Protein AF-A0A8T4I110-F1 (afdb_monomer_lite)

Structure (mmCIF, N/CA/C/O backbone):
data_AF-A0A8T4I110-F1
#
_entry.id   AF-A0A8T4I110-F1
#
loop_
_atom_site.group_PDB
_atom_site.id
_atom_site.type_symbol
_atom_site.label_atom_id
_atom_site.label_alt_id
_atom_site.label_comp_id
_atom_site.label_asym_id
_atom_site.label_entity_id
_atom_site.label_seq_id
_atom_site.pdbx_PDB_ins_code
_atom_site.Cartn_x
_atom_site.Cartn_y
_atom_site.Cartn_z
_atom_site.occupancy
_atom_site.B_iso_or_equiv
_atom_site.auth_seq_id
_atom_site.auth_comp_id
_atom_site.auth_asym_id
_atom_site.auth_atom_id
_atom_site.pdbx_PDB_model_num
ATOM 1 N N . MET A 1 1 ? -51.042 30.569 25.842 1.00 40.44 1 MET A N 1
ATOM 2 C CA . MET A 1 1 ? -50.016 29.574 26.214 1.00 40.44 1 MET A CA 1
ATOM 3 C C . MET A 1 1 ? -49.013 29.543 25.071 1.00 40.44 1 MET A C 1
ATOM 5 O O . MET A 1 1 ? -49.367 29.094 23.993 1.00 40.44 1 MET A O 1
ATOM 9 N N . THR A 1 2 ? -47.831 30.126 25.242 1.00 46.50 2 THR A N 1
ATOM 10 C CA . THR A 1 2 ? -46.782 30.160 24.208 1.00 46.50 2 THR A CA 1
ATOM 11 C C . THR A 1 2 ? -45.535 29.529 24.803 1.00 46.50 2 THR A C 1
ATOM 13 O O . THR A 1 2 ? -44.946 30.076 25.731 1.00 46.50 2 THR A O 1
ATOM 16 N N . ALA A 1 3 ? -45.198 28.335 24.319 1.00 53.72 3 ALA A N 1
ATOM 17 C CA . ALA A 1 3 ? -43.997 27.613 24.699 1.00 53.72 3 ALA A CA 1
ATOM 18 C C . ALA A 1 3 ? -42.800 28.231 23.969 1.00 53.72 3 ALA A C 1
ATOM 20 O O . ALA A 1 3 ? -42.693 28.136 22.748 1.00 53.72 3 ALA A O 1
ATOM 21 N N . THR A 1 4 ? -41.908 28.880 24.708 1.00 57.81 4 THR A N 1
ATOM 22 C CA . THR A 1 4 ? -40.607 29.286 24.177 1.00 57.81 4 THR A CA 1
ATOM 23 C C . THR A 1 4 ? -39.751 28.027 24.076 1.00 57.81 4 THR A C 1
ATOM 25 O O . THR A 1 4 ? -39.412 27.429 25.096 1.00 57.81 4 THR A O 1
ATOM 28 N N . ALA A 1 5 ? -39.444 27.582 22.856 1.00 64.00 5 ALA A N 1
ATOM 29 C CA . ALA A 1 5 ? -38.491 26.501 22.641 1.00 64.00 5 ALA A CA 1
ATOM 30 C C . ALA A 1 5 ? -37.147 26.898 23.269 1.00 64.00 5 ALA A C 1
ATOM 32 O O . ALA A 1 5 ? -36.633 27.984 22.994 1.00 64.00 5 ALA A O 1
ATOM 33 N N . ALA A 1 6 ? -36.589 26.040 24.125 1.00 64.19 6 ALA A N 1
ATOM 34 C CA . ALA A 1 6 ? -35.245 26.238 24.645 1.00 64.19 6 ALA A CA 1
ATOM 35 C C . ALA A 1 6 ? -34.273 26.167 23.461 1.00 64.19 6 ALA A C 1
ATOM 37 O O . ALA A 1 6 ? -34.015 25.098 22.912 1.00 64.19 6 ALA A O 1
ATOM 38 N N . SER A 1 7 ? -33.785 27.321 23.017 1.00 66.56 7 SER A N 1
ATOM 39 C CA . SER A 1 7 ? -32.750 27.402 21.997 1.00 66.56 7 SER A CA 1
ATOM 40 C C . SER A 1 7 ? -31.477 26.757 22.550 1.00 66.56 7 SER A C 1
ATOM 42 O O . SER A 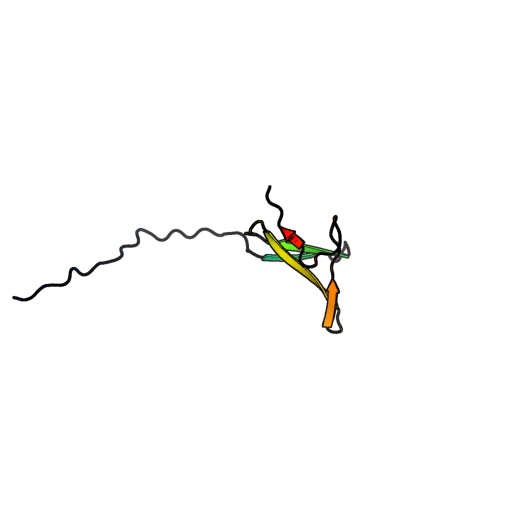1 7 ? -30.826 27.336 23.422 1.00 66.56 7 SER A O 1
ATOM 44 N N . SER A 1 8 ? -31.117 25.564 22.076 1.00 66.69 8 SER A N 1
ATOM 45 C CA . SER A 1 8 ? -29.813 24.975 22.390 1.00 66.69 8 SER A CA 1
ATOM 46 C C . SER A 1 8 ? -28.729 25.719 21.620 1.00 66.69 8 SER A C 1
ATOM 48 O O . SER A 1 8 ? -28.725 25.737 20.392 1.00 66.69 8 SER A O 1
ATOM 50 N N . VAL A 1 9 ? -27.799 26.328 22.353 1.00 71.81 9 VAL A N 1
ATOM 51 C CA . VAL A 1 9 ? -26.604 26.960 21.788 1.00 71.81 9 VAL A CA 1
ATOM 52 C C . VAL A 1 9 ? -25.424 26.024 22.017 1.00 71.81 9 VAL A C 1
ATOM 54 O O . VAL A 1 9 ? -25.029 25.789 23.158 1.00 71.81 9 VAL A O 1
ATOM 57 N N . MET A 1 10 ? -24.847 25.501 20.935 1.00 73.69 10 MET A N 1
ATOM 58 C CA . MET A 1 10 ? -23.586 24.766 20.992 1.00 73.69 10 MET A CA 1
ATOM 59 C C . MET A 1 10 ? -22.450 25.770 21.190 1.00 73.69 10 MET A C 1
ATOM 61 O O . MET A 1 10 ? -22.166 26.581 20.309 1.00 73.69 10 MET A O 1
ATOM 65 N N . ARG A 1 11 ? -21.829 25.757 22.372 1.00 74.94 11 ARG A N 1
ATOM 66 C CA . ARG A 1 11 ? -20.652 26.579 22.667 1.00 74.94 11 ARG A CA 1
ATOM 67 C C . ARG A 1 11 ? -19.405 25.728 22.489 1.00 74.94 11 ARG A C 1
ATOM 69 O O . ARG A 1 11 ? -19.187 24.793 23.251 1.00 74.94 11 ARG A O 1
ATOM 76 N N . PHE A 1 12 ? -18.603 26.065 21.489 1.00 73.31 12 PHE A N 1
ATOM 77 C CA . PHE A 1 12 ? -17.242 25.563 21.378 1.00 73.31 12 PHE A CA 1
ATOM 78 C C . PHE A 1 12 ? -16.344 26.468 22.213 1.00 73.31 12 PHE A C 1
ATOM 80 O O . PHE A 1 12 ? -16.283 27.672 21.958 1.00 73.31 12 PHE A O 1
ATOM 87 N N . ASP A 1 13 ? -15.679 25.906 23.216 1.00 76.75 13 ASP A N 1
ATOM 88 C CA . ASP A 1 13 ? -14.583 26.605 23.880 1.00 76.75 13 ASP A CA 1
ATOM 89 C C . ASP A 1 13 ? -13.302 26.394 23.057 1.00 76.75 13 ASP A C 1
ATOM 91 O O . ASP A 1 13 ? -13.128 25.322 22.479 1.00 76.75 13 ASP A O 1
ATOM 95 N N . ARG A 1 14 ? -12.489 27.452 22.926 1.00 76.56 14 ARG A N 1
ATOM 96 C CA . ARG A 1 14 ? -11.290 27.610 22.062 1.00 76.56 14 ARG A CA 1
ATOM 97 C C . ARG A 1 14 ? -10.934 26.419 21.135 1.00 76.56 14 ARG A C 1
ATOM 99 O O . ARG A 1 14 ? -10.435 25.406 21.627 1.00 76.56 14 ARG A O 1
ATOM 106 N N . PRO A 1 15 ? -11.034 26.553 19.794 1.00 73.44 15 PRO A N 1
ATOM 107 C CA . PRO A 1 15 ? -10.577 25.496 18.898 1.00 73.44 15 PRO A CA 1
ATOM 108 C C . PRO A 1 15 ? -9.059 25.315 19.025 1.00 73.44 15 PRO A C 1
ATOM 110 O O . PRO A 1 15 ? -8.292 26.261 18.834 1.00 73.44 15 PRO A O 1
ATOM 113 N N . ALA A 1 16 ? -8.632 24.094 19.335 1.00 76.44 16 ALA A N 1
ATOM 114 C CA . ALA A 1 16 ? -7.241 23.678 19.245 1.00 76.44 16 ALA A CA 1
ATOM 115 C C . ALA A 1 16 ? -7.070 22.821 17.987 1.00 76.44 16 ALA A C 1
ATOM 117 O O . ALA A 1 16 ? -7.824 21.875 17.765 1.00 76.44 16 ALA A O 1
ATOM 118 N N . LEU A 1 17 ? -6.096 23.182 17.153 1.00 78.00 17 LEU A N 1
ATOM 119 C CA . LEU A 1 17 ? -5.723 22.431 15.961 1.00 78.00 17 LEU A CA 1
ATOM 120 C C . LEU A 1 17 ? -4.307 21.897 16.161 1.00 78.00 17 LEU A C 1
ATOM 122 O O . LEU A 1 17 ? -3.383 22.664 16.425 1.00 78.00 17 LEU A O 1
ATOM 126 N N . TRP A 1 18 ? -4.140 20.590 16.010 1.00 81.56 18 TRP A N 1
ATOM 127 C CA . TRP A 1 18 ? -2.839 19.930 15.991 1.00 81.56 18 TRP A CA 1
ATOM 128 C C . TRP A 1 18 ? -2.638 19.254 14.643 1.00 81.56 18 TRP A C 1
ATOM 130 O O . TRP A 1 18 ? -3.552 18.646 14.085 1.00 81.56 18 TRP A O 1
ATOM 140 N N . GLN A 1 19 ? -1.421 19.372 14.121 1.00 79.88 19 GLN A N 1
ATOM 141 C CA . GLN A 1 19 ? -1.032 18.696 12.896 1.00 79.88 19 GLN A CA 1
ATOM 142 C C . GLN A 1 19 ? -0.952 17.191 13.160 1.00 79.88 19 GLN A C 1
ATOM 144 O O . GLN A 1 19 ? -0.210 16.744 14.032 1.00 79.88 19 GLN A O 1
ATOM 149 N N . THR A 1 20 ? -1.708 16.419 12.384 1.00 85.81 20 THR A N 1
ATOM 150 C CA . THR A 1 20 ? -1.559 14.964 12.317 1.00 85.81 20 THR A CA 1
ATOM 151 C C . THR A 1 20 ? -0.670 14.583 11.138 1.00 85.81 20 THR A C 1
ATOM 153 O O . THR A 1 20 ? -0.502 15.356 10.188 1.00 85.81 20 THR A O 1
ATOM 156 N N . LEU A 1 21 ? -0.085 13.388 11.195 1.00 89.81 21 LEU A N 1
ATOM 157 C CA . LEU A 1 21 ? 0.601 12.828 10.039 1.00 89.81 21 LEU A CA 1
ATOM 158 C C . LEU A 1 21 ? -0.422 12.502 8.941 1.00 89.81 21 LEU A C 1
ATOM 160 O O . LEU A 1 21 ? -1.554 12.126 9.251 1.00 89.81 21 LEU A O 1
ATOM 164 N N . PRO A 1 22 ? -0.036 12.598 7.659 1.00 90.38 22 PRO A N 1
ATOM 165 C CA . PRO A 1 22 ? -0.902 12.182 6.567 1.00 90.38 22 PRO A CA 1
ATOM 166 C C . PRO A 1 22 ? -1.350 10.733 6.747 1.00 90.38 22 PRO A C 1
ATOM 168 O O . PRO A 1 22 ? -0.537 9.860 7.068 1.00 90.38 22 PRO A O 1
ATOM 171 N N . ARG A 1 23 ? -2.633 10.467 6.498 1.00 90.50 23 ARG A N 1
ATOM 172 C CA . ARG A 1 23 ? -3.175 9.105 6.522 1.00 90.50 23 ARG A CA 1
ATOM 173 C C . ARG A 1 23 ? -2.457 8.193 5.523 1.00 90.50 23 ARG A C 1
ATOM 175 O O . ARG A 1 23 ? -2.144 7.058 5.855 1.00 90.50 23 ARG A O 1
ATOM 182 N N . GLU A 1 24 ? -2.123 8.728 4.353 1.00 93.50 24 GLU A N 1
ATOM 183 C CA . GLU A 1 24 ? -1.305 8.074 3.335 1.00 93.50 24 GLU A CA 1
ATOM 184 C C . GLU A 1 24 ? -0.122 8.974 2.960 1.00 93.50 24 GLU A C 1
ATOM 186 O O . GLU A 1 24 ? -0.280 10.189 2.827 1.00 93.50 24 GLU A O 1
ATOM 191 N N . SER A 1 25 ? 1.062 8.391 2.780 1.00 94.38 25 SER A N 1
ATOM 192 C CA . SER A 1 25 ? 2.217 9.085 2.206 1.00 94.38 25 SER A CA 1
ATOM 193 C C . SER A 1 25 ? 3.009 8.168 1.283 1.00 94.38 25 SER A C 1
ATOM 195 O O . SER A 1 25 ? 3.220 6.999 1.606 1.00 94.38 25 SER A O 1
ATOM 197 N N . VAL A 1 26 ? 3.481 8.719 0.165 1.00 92.56 26 VAL A N 1
ATOM 198 C CA . VAL A 1 26 ? 4.278 8.008 -0.838 1.00 92.56 26 VAL A CA 1
ATOM 199 C C . VAL A 1 26 ? 5.546 8.799 -1.116 1.00 92.56 26 VAL A C 1
ATOM 201 O O . VAL A 1 26 ? 5.472 9.989 -1.415 1.00 92.56 26 VAL A O 1
ATOM 204 N N . GLU A 1 27 ? 6.694 8.135 -1.055 1.00 95.50 27 GLU A N 1
ATOM 205 C CA . GLU A 1 27 ? 7.991 8.724 -1.382 1.00 95.50 27 GLU A CA 1
ATOM 206 C C . GLU A 1 27 ? 8.792 7.780 -2.282 1.00 95.50 27 GLU A C 1
ATOM 208 O O . GLU A 1 27 ? 8.865 6.576 -2.038 1.00 95.50 27 GLU A O 1
ATOM 213 N N . ALA A 1 28 ? 9.376 8.316 -3.354 1.00 93.69 28 ALA A N 1
ATOM 214 C CA . ALA A 1 28 ? 10.174 7.546 -4.302 1.00 93.69 28 ALA A CA 1
ATOM 215 C C . ALA A 1 28 ? 11.669 7.785 -4.068 1.00 93.69 28 ALA A C 1
ATOM 217 O O . ALA A 1 28 ? 12.147 8.915 -4.142 1.00 93.69 28 ALA A O 1
ATOM 218 N N . PHE A 1 29 ? 12.418 6.704 -3.876 1.00 95.56 29 PHE A N 1
ATOM 219 C CA . PHE A 1 29 ? 13.864 6.719 -3.679 1.00 95.56 29 PHE A CA 1
ATOM 220 C C . PHE A 1 29 ? 14.545 6.189 -4.940 1.00 95.56 29 PHE A C 1
ATOM 222 O O . PHE A 1 29 ? 14.833 4.996 -5.074 1.00 95.56 29 PHE A O 1
ATOM 229 N N . SER A 1 30 ? 14.785 7.087 -5.898 1.00 93.12 30 SER A N 1
ATOM 230 C CA . SER A 1 30 ? 15.340 6.738 -7.214 1.00 93.12 30 SER A CA 1
ATOM 231 C C . SER A 1 30 ? 16.730 6.102 -7.134 1.00 93.12 30 SER A C 1
ATOM 233 O O . SER A 1 30 ? 17.013 5.170 -7.882 1.00 93.12 30 SER A O 1
ATOM 235 N N . SER A 1 31 ? 17.568 6.535 -6.188 1.00 96.44 31 SER A N 1
ATOM 236 C CA . SER A 1 31 ? 18.905 5.975 -5.945 1.00 96.44 31 SER A CA 1
ATOM 237 C C . SER A 1 31 ? 18.890 4.514 -5.482 1.00 96.44 31 SER A C 1
ATOM 239 O O . SER A 1 31 ? 19.890 3.818 -5.634 1.00 96.44 31 SER A O 1
ATOM 241 N N . GLN A 1 32 ? 17.767 4.047 -4.931 1.00 93.44 32 GLN A N 1
ATOM 242 C CA . GLN A 1 32 ? 17.585 2.696 -4.390 1.00 93.44 32 GLN A CA 1
ATOM 243 C C . GLN A 1 32 ? 16.546 1.883 -5.175 1.00 93.44 32 GLN A C 1
ATOM 245 O O . GLN A 1 32 ? 16.237 0.758 -4.794 1.00 93.44 32 GLN A O 1
ATOM 250 N N . ALA A 1 33 ? 16.002 2.447 -6.260 1.00 88.38 33 ALA A N 1
ATOM 251 C CA . ALA A 1 33 ? 14.931 1.853 -7.058 1.00 88.38 33 ALA A CA 1
ATOM 252 C C . ALA A 1 33 ? 13.742 1.344 -6.210 1.00 88.38 33 ALA A C 1
ATOM 254 O O . ALA A 1 33 ? 13.155 0.306 -6.515 1.00 88.38 33 ALA A O 1
ATOM 255 N N . MET A 1 34 ? 13.382 2.079 -5.151 1.00 89.19 34 MET A N 1
ATOM 256 C CA . MET A 1 34 ? 12.287 1.718 -4.247 1.00 89.19 34 MET A CA 1
ATOM 257 C C . MET A 1 34 ? 11.283 2.858 -4.074 1.00 89.19 34 MET A C 1
ATOM 259 O O . MET A 1 34 ? 11.593 4.030 -4.284 1.00 89.19 34 MET A O 1
ATOM 263 N N . VAL A 1 35 ? 10.072 2.499 -3.659 1.00 90.56 35 VAL A N 1
ATOM 264 C CA . VAL A 1 35 ? 9.029 3.434 -3.234 1.00 90.56 35 VAL A CA 1
ATOM 265 C C . VAL A 1 35 ? 8.633 3.058 -1.816 1.00 90.56 35 VAL A C 1
ATOM 267 O O . VAL A 1 35 ? 8.354 1.891 -1.544 1.00 90.56 35 VAL A O 1
ATOM 270 N N . GLN A 1 36 ? 8.596 4.039 -0.923 1.00 92.88 36 GLN A N 1
ATOM 271 C CA . GLN A 1 36 ? 8.025 3.891 0.403 1.00 92.88 36 GLN A CA 1
ATOM 272 C C . GLN A 1 36 ? 6.567 4.342 0.368 1.00 92.88 36 GLN A C 1
ATOM 274 O O . GLN A 1 36 ? 6.271 5.491 0.048 1.00 92.88 36 GLN A O 1
ATOM 279 N N . LEU A 1 37 ? 5.665 3.428 0.711 1.00 91.00 37 LEU A N 1
ATOM 280 C CA . LEU A 1 37 ? 4.245 3.689 0.918 1.00 91.00 37 LEU A CA 1
ATOM 281 C C . LEU A 1 37 ? 3.954 3.526 2.409 1.00 91.00 37 LEU A C 1
ATOM 283 O O . LEU A 1 37 ? 4.239 2.476 2.980 1.00 91.00 37 LEU A O 1
ATOM 287 N N . ILE A 1 38 ? 3.378 4.551 3.031 1.00 93.25 38 ILE A N 1
ATOM 288 C CA . ILE A 1 38 ? 2.910 4.492 4.416 1.00 93.25 38 ILE A CA 1
ATOM 289 C C . ILE A 1 38 ? 1.404 4.704 4.414 1.00 93.25 38 ILE A C 1
ATOM 291 O O . ILE A 1 38 ? 0.928 5.739 3.955 1.00 93.25 38 ILE A O 1
ATOM 295 N N . GLN A 1 39 ? 0.680 3.736 4.967 1.00 91.56 39 GLN A N 1
ATOM 296 C CA . GLN A 1 39 ? -0.749 3.814 5.254 1.00 91.56 39 GLN A CA 1
ATOM 297 C C . GLN A 1 39 ? -0.949 3.772 6.771 1.00 91.56 39 GLN A C 1
ATOM 299 O O . GLN A 1 39 ? -0.346 2.949 7.459 1.00 91.56 39 GLN A O 1
ATOM 304 N N . ARG A 1 40 ? -1.770 4.682 7.294 1.00 92.56 40 ARG A N 1
ATOM 305 C CA . ARG A 1 40 ? -2.093 4.820 8.721 1.00 92.56 40 ARG A CA 1
ATOM 306 C C . ARG A 1 40 ? -3.580 4.573 8.950 1.00 92.56 40 ARG A C 1
ATOM 308 O O . ARG A 1 40 ? -4.380 4.644 8.019 1.00 92.56 40 ARG A O 1
ATOM 315 N N . GLU A 1 41 ? -3.936 4.320 10.209 1.00 91.00 41 GLU A N 1
ATOM 316 C CA . GLU A 1 41 ? -5.326 4.082 10.634 1.00 91.00 41 GLU A CA 1
ATOM 317 C C . GLU A 1 41 ? -5.955 2.860 9.939 1.00 91.00 41 GLU A C 1
ATOM 319 O O . GLU A 1 41 ? -7.125 2.861 9.553 1.00 91.00 41 GLU A O 1
ATOM 324 N N . LEU A 1 42 ? -5.149 1.811 9.747 1.00 91.94 42 LEU A N 1
ATOM 325 C CA . LEU A 1 42 ? -5.610 0.535 9.214 1.00 91.94 42 LEU A CA 1
AT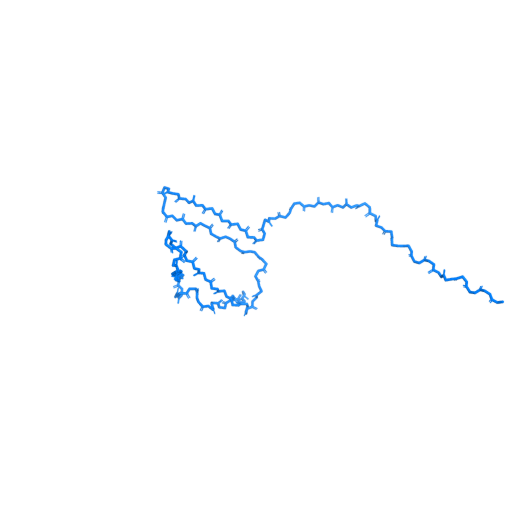OM 326 C C . LEU A 1 42 ? -6.386 -0.226 10.291 1.00 91.94 42 LEU A C 1
ATOM 328 O O . LEU A 1 42 ? -5.967 -0.284 11.445 1.00 91.94 42 LEU A O 1
ATOM 332 N N . THR A 1 43 ? -7.521 -0.810 9.910 1.00 95.31 43 THR A N 1
ATOM 333 C CA . THR A 1 43 ? -8.330 -1.627 10.826 1.00 95.31 43 THR A CA 1
ATOM 334 C C . THR A 1 43 ? -7.936 -3.100 10.687 1.00 95.31 43 THR A C 1
ATOM 336 O O . THR A 1 43 ? -7.854 -3.576 9.552 1.00 95.31 43 THR A O 1
ATOM 339 N N . PRO A 1 44 ? -7.730 -3.853 11.784 1.00 95.81 44 PRO A N 1
ATOM 340 C CA . PRO A 1 44 ? -7.513 -5.295 11.698 1.00 95.81 44 PRO A CA 1
ATOM 341 C C . PRO A 1 44 ? -8.640 -5.994 10.926 1.00 95.81 44 PRO A C 1
ATOM 343 O O . PRO A 1 44 ? -9.816 -5.673 11.098 1.00 95.81 44 PRO A O 1
ATOM 346 N N . GLY A 1 45 ? -8.287 -6.930 10.044 1.00 95.31 45 GLY A N 1
ATOM 347 C CA . GLY A 1 45 ? -9.235 -7.614 9.154 1.00 95.31 45 GLY A CA 1
ATOM 348 C C . GLY A 1 45 ? -9.625 -6.830 7.895 1.00 95.31 45 GLY A C 1
ATOM 349 O O . GLY A 1 45 ? -10.275 -7.386 7.009 1.00 95.31 45 GLY A O 1
ATOM 350 N N . GLN A 1 46 ? -9.226 -5.559 7.767 1.00 95.12 46 GLN A N 1
ATOM 351 C CA . GLN A 1 46 ? -9.357 -4.831 6.507 1.00 95.12 46 GLN A CA 1
ATOM 352 C C . GLN A 1 46 ? -8.512 -5.515 5.428 1.00 95.12 46 GLN A C 1
ATOM 354 O O . GLN A 1 46 ? -7.387 -5.937 5.687 1.00 95.12 46 GLN A O 1
ATOM 359 N N . LEU A 1 47 ? -9.040 -5.602 4.207 1.00 94.62 47 LEU A N 1
ATOM 360 C CA . LEU A 1 47 ? -8.311 -6.165 3.076 1.00 94.62 47 LEU A CA 1
ATOM 361 C C . LEU A 1 47 ? -7.563 -5.064 2.322 1.00 94.62 47 LEU A C 1
ATOM 363 O O . LEU A 1 47 ? -8.125 -4.010 2.015 1.00 94.62 47 LEU A O 1
ATOM 367 N N . MET A 1 48 ? -6.302 -5.329 2.001 1.00 93.19 48 MET A N 1
ATOM 368 C CA . MET A 1 48 ? -5.418 -4.436 1.265 1.00 93.19 48 MET A CA 1
ATOM 369 C C . MET A 1 48 ? -4.919 -5.111 -0.014 1.00 93.19 48 MET A C 1
ATOM 371 O O . MET A 1 48 ? -4.377 -6.214 0.019 1.00 93.19 48 MET A O 1
ATOM 375 N N . THR A 1 49 ? -5.030 -4.407 -1.139 1.00 95.69 49 THR A N 1
ATOM 376 C CA . THR A 1 49 ? -4.401 -4.804 -2.405 1.00 95.69 49 THR A CA 1
ATOM 377 C C . THR A 1 49 ? -3.474 -3.690 -2.869 1.00 95.69 49 THR A C 1
ATOM 379 O O . THR A 1 49 ? -3.890 -2.533 -2.941 1.00 95.69 49 THR A O 1
ATOM 382 N N . VAL A 1 50 ? -2.229 -4.026 -3.213 1.00 93.44 50 VAL A N 1
ATOM 383 C CA . VAL A 1 50 ? -1.231 -3.053 -3.678 1.00 93.44 50 VAL A CA 1
ATOM 384 C C . VAL A 1 50 ? -0.832 -3.371 -5.111 1.00 93.44 50 VAL A C 1
ATOM 386 O O . VAL A 1 50 ? -0.397 -4.478 -5.431 1.00 93.44 50 VAL A O 1
ATOM 389 N N . TRP A 1 51 ? -0.942 -2.361 -5.970 1.00 95.12 51 TRP A N 1
ATOM 390 C CA . TRP A 1 51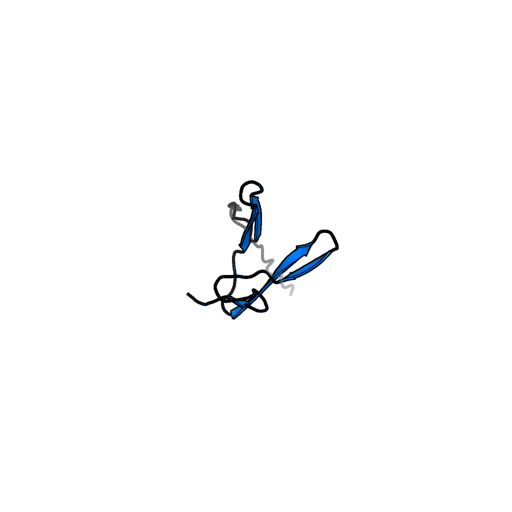 ? -0.604 -2.459 -7.382 1.00 95.12 51 TRP A CA 1
ATOM 391 C C . TRP A 1 51 ? 0.526 -1.494 -7.723 1.00 95.12 51 TRP A C 1
ATOM 393 O O . TRP A 1 51 ? 0.502 -0.326 -7.340 1.00 95.12 51 TRP A O 1
ATOM 403 N N . ARG A 1 52 ? 1.474 -1.959 -8.531 1.00 91.62 52 ARG A N 1
ATOM 404 C CA . ARG A 1 52 ? 2.336 -1.105 -9.340 1.00 91.62 52 ARG A CA 1
ATOM 405 C C . ARG A 1 52 ? 1.611 -0.822 -10.649 1.00 91.62 52 ARG A C 1
ATOM 407 O O . ARG A 1 52 ? 1.254 -1.757 -11.363 1.00 91.62 52 ARG A O 1
ATOM 414 N N . VAL A 1 53 ? 1.434 0.453 -10.973 1.00 93.75 53 VAL A N 1
ATOM 415 C CA . VAL A 1 53 ? 0.928 0.881 -12.282 1.00 93.75 53 VAL A CA 1
ATOM 416 C C . VAL A 1 53 ? 2.124 1.185 -13.181 1.00 93.75 53 VAL A C 1
ATOM 418 O O . VAL A 1 53 ? 2.982 1.992 -12.820 1.00 93.75 53 VAL A O 1
ATOM 421 N N . THR A 1 54 ? 2.233 0.492 -14.310 1.00 90.44 54 THR A N 1
ATOM 422 C CA . THR A 1 54 ? 3.302 0.698 -15.298 1.00 90.44 54 THR A CA 1
ATOM 423 C C . THR A 1 54 ? 2.978 1.870 -16.228 1.00 90.44 54 THR A C 1
ATOM 425 O O . THR A 1 54 ? 1.874 2.410 -16.210 1.00 90.44 54 THR A O 1
ATOM 428 N N . ALA A 1 55 ? 3.955 2.319 -17.023 1.00 92.94 55 ALA A N 1
ATOM 429 C CA . ALA A 1 55 ? 3.802 3.495 -17.892 1.00 92.94 55 ALA A CA 1
ATOM 430 C C . ALA A 1 55 ? 2.711 3.330 -18.972 1.00 92.94 55 ALA A C 1
ATOM 432 O O . ALA A 1 55 ? 2.177 4.316 -19.466 1.00 92.94 55 ALA A O 1
ATOM 433 N N . ASP A 1 56 ? 2.369 2.089 -19.309 1.00 94.69 56 ASP A N 1
ATOM 434 C CA . ASP A 1 56 ? 1.263 1.699 -20.191 1.00 94.69 56 ASP A CA 1
ATOM 435 C C . ASP A 1 56 ? -0.096 1.610 -19.462 1.00 94.69 56 ASP A C 1
ATOM 437 O O . ASP A 1 56 ? -1.106 1.260 -20.068 1.00 94.69 56 ASP A O 1
ATOM 441 N N . GLY A 1 57 ? -0.139 1.916 -18.162 1.00 95.19 57 GLY A N 1
ATOM 442 C CA . GLY A 1 57 ? -1.337 1.849 -17.327 1.00 95.19 57 GLY A CA 1
ATOM 443 C C . GLY A 1 57 ? -1.698 0.444 -16.841 1.00 95.19 57 GLY A C 1
ATOM 444 O O . GLY A 1 57 ? -2.676 0.299 -16.100 1.00 95.19 57 GLY A O 1
ATOM 445 N N . ALA A 1 58 ? -0.933 -0.590 -17.206 1.00 96.88 58 ALA A N 1
ATOM 446 C CA . ALA A 1 58 ? -1.173 -1.934 -16.702 1.00 96.88 58 ALA A CA 1
ATOM 447 C C . ALA A 1 58 ? -0.918 -1.992 -15.189 1.00 96.88 58 ALA A C 1
ATOM 449 O O . ALA A 1 58 ? -0.056 -1.300 -14.641 1.00 96.88 58 ALA A O 1
ATOM 450 N N . ARG A 1 59 ? -1.701 -2.815 -14.487 1.00 97.06 59 ARG A N 1
ATOM 451 C CA . ARG A 1 59 ? -1.563 -2.995 -13.043 1.00 97.06 59 ARG A CA 1
ATOM 452 C C . ARG A 1 59 ? -0.916 -4.340 -12.751 1.00 97.06 59 ARG A C 1
ATOM 454 O O . ARG A 1 59 ? -1.405 -5.376 -13.192 1.00 97.06 59 ARG A O 1
ATOM 461 N N . MET A 1 60 ? 0.155 -4.319 -11.971 1.00 95.75 60 MET A N 1
ATOM 462 C CA . MET A 1 60 ? 0.864 -5.510 -11.511 1.00 95.75 60 MET A CA 1
ATOM 463 C C . MET A 1 60 ? 0.818 -5.575 -9.988 1.00 95.75 60 MET A C 1
ATOM 465 O O . MET A 1 60 ? 1.121 -4.586 -9.324 1.00 95.75 60 MET A O 1
ATOM 469 N N . LEU A 1 61 ? 0.454 -6.727 -9.427 1.00 96.19 61 LEU A N 1
ATOM 470 C CA . LEU A 1 61 ? 0.435 -6.919 -7.976 1.00 96.19 61 LEU A CA 1
ATOM 471 C C . LEU A 1 61 ? 1.842 -6.796 -7.381 1.00 96.19 61 LEU A C 1
ATOM 473 O O . LEU A 1 61 ? 2.817 -7.314 -7.932 1.00 96.19 61 LEU A O 1
ATOM 477 N N . VAL A 1 62 ? 1.937 -6.115 -6.241 1.00 93.56 62 VAL A N 1
ATOM 478 C CA . VAL A 1 62 ? 3.191 -5.947 -5.499 1.00 93.56 62 VAL A CA 1
ATOM 479 C C . VAL A 1 62 ? 3.384 -7.114 -4.532 1.00 93.56 62 VAL A C 1
ATOM 481 O O . VAL A 1 62 ? 2.440 -7.563 -3.884 1.00 93.56 62 VAL A O 1
ATOM 484 N N . ARG A 1 63 ? 4.622 -7.609 -4.426 1.00 92.75 63 ARG A N 1
ATOM 485 C CA . ARG A 1 63 ? 5.004 -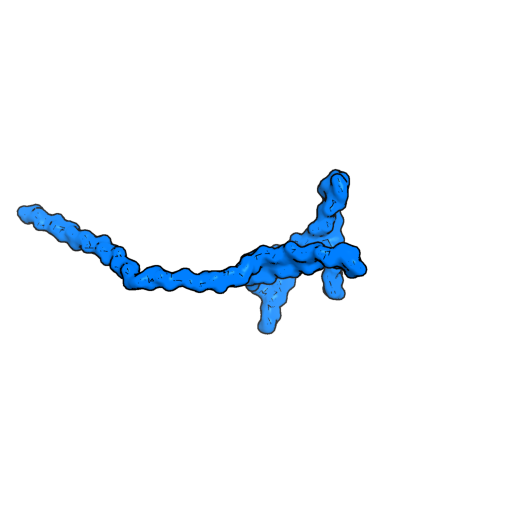8.687 -3.507 1.00 92.75 63 ARG A CA 1
ATOM 486 C C . ARG A 1 63 ? 5.472 -8.120 -2.165 1.00 92.75 63 ARG A C 1
ATOM 488 O O . ARG A 1 63 ? 6.378 -7.293 -2.137 1.00 92.75 63 ARG A O 1
ATOM 495 N N . GLY A 1 64 ? 4.874 -8.605 -1.084 1.00 88.25 64 GLY A N 1
ATOM 496 C CA . GLY A 1 64 ? 5.316 -8.436 0.296 1.00 88.25 64 GLY A CA 1
ATOM 497 C C . GLY A 1 64 ? 6.020 -9.682 0.857 1.00 88.25 64 GLY A C 1
ATOM 498 O O . GLY A 1 64 ? 6.250 -10.648 0.124 1.00 88.25 64 GLY A O 1
ATOM 499 N N . PRO A 1 65 ? 6.349 -9.680 2.161 1.00 87.69 65 PRO A N 1
ATOM 500 C CA . PRO A 1 65 ? 7.054 -10.784 2.820 1.00 87.69 65 PRO A CA 1
ATOM 501 C C . PRO A 1 65 ? 6.307 -12.125 2.775 1.00 87.69 65 PRO A C 1
ATOM 503 O O . PRO A 1 65 ? 6.935 -13.167 2.618 1.00 87.69 65 PRO A O 1
ATOM 506 N N . GLU A 1 66 ? 4.975 -12.101 2.867 1.00 88.50 66 GLU A N 1
ATOM 507 C CA . GLU A 1 66 ? 4.136 -13.309 2.940 1.00 88.50 66 GLU A CA 1
ATOM 508 C C . GLU A 1 66 ? 3.520 -13.724 1.594 1.00 88.50 66 GLU A C 1
ATOM 510 O O . GLU A 1 66 ? 2.845 -14.745 1.499 1.00 88.50 66 GLU A O 1
ATOM 515 N N . GLY A 1 67 ? 3.742 -12.956 0.523 1.00 93.25 67 GLY A N 1
ATOM 516 C CA . GLY A 1 67 ? 3.108 -13.215 -0.769 1.00 93.25 67 GLY A CA 1
ATOM 517 C C . GLY A 1 67 ? 2.796 -11.946 -1.545 1.00 93.25 67 GLY A C 1
ATOM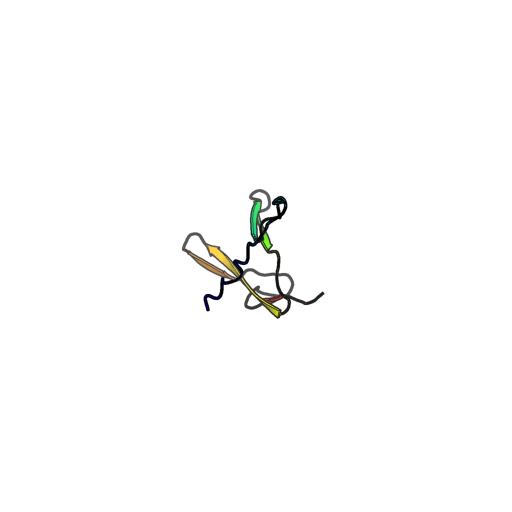 518 O O . GLY A 1 67 ? 3.452 -10.924 -1.379 1.00 93.25 67 GLY A O 1
ATOM 519 N N . LEU A 1 68 ? 1.818 -12.013 -2.445 1.00 96.12 68 LEU A N 1
ATOM 520 C CA . LEU A 1 68 ? 1.304 -10.822 -3.121 1.00 96.12 68 LEU A CA 1
ATOM 521 C C . LEU A 1 68 ? 0.360 -10.073 -2.180 1.00 96.12 68 LEU A C 1
ATOM 523 O O . LEU A 1 68 ? -0.434 -10.694 -1.477 1.00 96.12 68 LEU A O 1
ATOM 527 N N . TYR A 1 69 ? 0.412 -8.744 -2.200 1.00 94.69 69 TYR A N 1
ATOM 528 C CA . TYR A 1 69 ? -0.609 -7.919 -1.565 1.00 94.69 69 TYR A CA 1
ATOM 529 C C . TYR A 1 69 ? -1.868 -7.919 -2.431 1.00 94.69 69 TYR A C 1
ATOM 531 O O . TYR A 1 69 ? -2.112 -6.971 -3.177 1.00 94.69 69 TYR A O 1
ATOM 539 N N . ASP A 1 70 ? -2.636 -9.002 -2.350 1.00 96.81 70 ASP A N 1
ATOM 540 C CA . ASP A 1 70 ? -3.928 -9.171 -3.007 1.00 96.81 70 ASP A CA 1
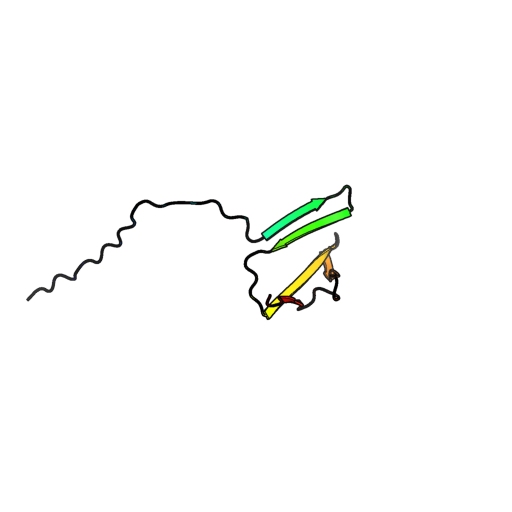ATOM 541 C C . ASP A 1 70 ? -4.966 -9.646 -1.998 1.00 96.81 70 ASP A C 1
ATOM 543 O O . ASP A 1 70 ? -4.927 -10.790 -1.548 1.00 96.81 70 ASP A O 1
ATOM 547 N N . GLY A 1 71 ? -5.837 -8.732 -1.565 1.00 95.00 71 GLY A N 1
ATOM 548 C CA . GLY A 1 71 ? -6.752 -9.004 -0.462 1.00 95.00 71 GLY A CA 1
ATOM 549 C C . GLY A 1 71 ? -6.015 -9.357 0.833 1.00 95.00 71 GLY A C 1
ATOM 550 O O . GLY A 1 71 ? -6.522 -10.137 1.633 1.00 95.00 71 GLY A O 1
ATOM 551 N N . TYR A 1 72 ? -4.812 -8.816 1.037 1.00 94.19 72 TYR A N 1
ATOM 552 C CA . TYR A 1 72 ? -4.021 -9.058 2.236 1.00 94.19 72 TYR A CA 1
ATOM 553 C C . TYR A 1 72 ? -4.764 -8.513 3.456 1.00 94.19 72 TYR A C 1
ATOM 555 O O . TYR A 1 72 ? -5.054 -7.317 3.524 1.00 94.19 72 TYR A O 1
ATOM 563 N N . SER A 1 73 ? -5.084 -9.387 4.408 1.00 94.69 73 SER A N 1
ATOM 564 C CA . SER A 1 73 ? -5.751 -8.992 5.646 1.00 94.69 73 SER A CA 1
ATOM 565 C C . SER A 1 73 ? -4.759 -8.295 6.565 1.00 94.69 73 SER A C 1
ATOM 567 O O . SER A 1 73 ? -3.727 -8.864 6.910 1.00 94.69 73 SER A O 1
ATOM 569 N N . ILE A 1 74 ? -5.095 -7.089 7.015 1.00 93.88 74 ILE A N 1
ATOM 570 C CA . ILE A 1 74 ? -4.314 -6.403 8.043 1.00 93.88 74 ILE A CA 1
ATOM 571 C C . ILE A 1 74 ? -4.371 -7.235 9.336 1.00 93.88 74 ILE A C 1
ATOM 573 O O . ILE A 1 74 ? -5.480 -7.525 9.806 1.00 93.88 74 ILE A O 1
ATOM 577 N N . PRO A 1 75 ? -3.221 -7.660 9.891 1.00 91.75 75 PRO A N 1
ATOM 578 C CA . PRO A 1 75 ? -3.193 -8.451 11.113 1.00 91.75 75 PRO A CA 1
ATOM 579 C C . PRO A 1 75 ? -3.668 -7.619 12.310 1.00 91.75 75 PRO A C 1
ATOM 581 O O . PRO A 1 75 ? -3.591 -6.390 12.304 1.00 91.75 75 PRO A O 1
ATOM 584 N N . ALA A 1 76 ? -4.178 -8.305 13.329 1.00 88.56 76 ALA A N 1
ATOM 585 C CA . ALA A 1 76 ? -4.246 -7.737 14.668 1.00 88.56 76 ALA A CA 1
ATOM 586 C C . ALA A 1 76 ? -2.887 -7.969 15.346 1.00 88.56 76 ALA A C 1
ATOM 588 O O . ALA A 1 76 ? -2.302 -9.037 15.148 1.00 88.56 76 ALA A O 1
ATOM 589 N N . ASP A 1 77 ? -2.409 -6.980 16.098 1.00 72.62 77 ASP A N 1
ATOM 590 C CA . ASP A 1 77 ? -1.206 -7.102 16.933 1.00 72.62 77 ASP A CA 1
ATOM 591 C C . ASP A 1 77 ? -1.417 -8.069 18.113 1.00 72.62 77 ASP A C 1
ATOM 593 O O . ASP A 1 77 ? -2.557 -8.136 18.640 1.00 72.62 77 ASP A O 1
#

Sequence (77 aa):
MTATAASSVMRFDRPALWQTLPRESVEAFSSQAMVQLIQRELTPGQLMTVWRVTADGARMLVRGPEGLYDGYSIPAD

pLDDT: mean 86.67, std 12.35, range [40.44, 97.06]

Foldseek 3Di:
DDDDPPDDDDDDDDDDDDDDDDQWDWDADVVVRDIDIDHPPDDAQQFFWDWDQDPVRDTDFDADPVGTSDRDGDHDD

Radius of gyration: 23.01 Å; chains: 1; bounding box: 69×44×46 Å

Secondary structure (DSSP, 8-state):
------------------PPPPSEEEEEEGGGTEEEEEE-SPPTT-EE--EEEPTTS-EEEPEETTEE-SSEEPPP-